Protein AF-A0A7Y2FFI4-F1 (afdb_monomer)

Mean predicted aligned error: 12.79 Å

Structure (mmCIF, N/CA/C/O backbone):
data_AF-A0A7Y2FFI4-F1
#
_entry.id   AF-A0A7Y2FFI4-F1
#
loop_
_atom_site.group_PDB
_atom_site.id
_atom_site.type_symbol
_atom_site.label_atom_id
_atom_site.label_alt_id
_atom_site.label_comp_id
_atom_site.label_asy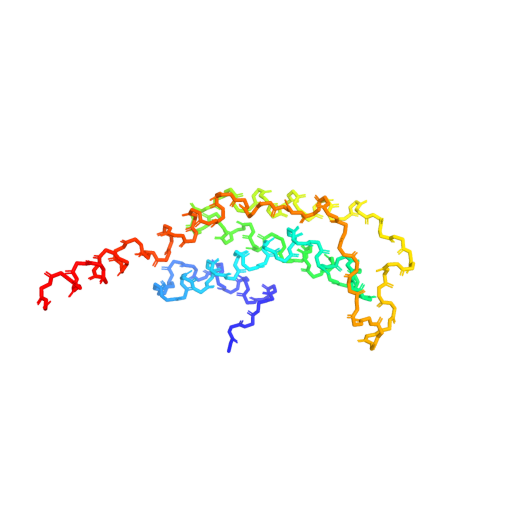m_id
_atom_site.label_entity_id
_atom_site.label_seq_id
_atom_site.pdbx_PDB_ins_code
_atom_site.Cartn_x
_atom_site.Cartn_y
_atom_site.Cartn_z
_atom_site.occupancy
_atom_site.B_iso_or_equiv
_atom_site.auth_seq_id
_atom_site.auth_comp_id
_atom_site.auth_asym_id
_atom_site.auth_atom_id
_atom_site.pdbx_PDB_model_num
ATOM 1 N N . THR A 1 1 ? -17.857 2.751 -4.058 1.00 61.72 1 THR A N 1
ATOM 2 C CA . THR A 1 1 ? -16.523 2.212 -3.710 1.00 61.72 1 THR A CA 1
ATOM 3 C C . THR A 1 1 ? -15.668 3.358 -3.215 1.00 61.72 1 THR A C 1
ATOM 5 O O . THR A 1 1 ? -15.675 4.396 -3.860 1.00 61.72 1 THR A O 1
ATOM 8 N N . LEU A 1 2 ? -14.990 3.216 -2.071 1.00 71.62 2 LEU A N 1
ATOM 9 C CA . LEU A 1 2 ? -14.065 4.240 -1.564 1.00 71.62 2 LEU A CA 1
ATOM 10 C C . LEU A 1 2 ? -12.898 4.388 -2.562 1.00 71.62 2 LEU A C 1
ATOM 12 O O . LEU A 1 2 ? -12.245 3.366 -2.825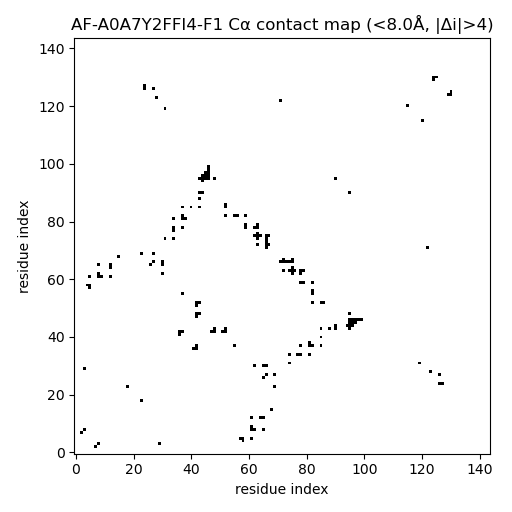 1.00 71.62 2 LEU A O 1
ATOM 16 N N . PRO A 1 3 ? -12.668 5.570 -3.162 1.00 82.62 3 PRO A N 1
ATOM 17 C CA . PRO A 1 3 ? -11.510 5.791 -4.021 1.00 82.62 3 PRO A CA 1
ATOM 18 C C . PRO A 1 3 ? -10.220 5.618 -3.210 1.00 82.62 3 PRO A C 1
ATOM 20 O O . PRO A 1 3 ? -10.160 5.996 -2.047 1.00 82.62 3 PRO A O 1
ATOM 23 N N . TRP A 1 4 ? -9.201 4.993 -3.800 1.00 84.50 4 TRP A N 1
ATOM 24 C CA . TRP A 1 4 ? -7.910 4.777 -3.141 1.00 84.50 4 TRP A CA 1
ATOM 25 C C . TRP A 1 4 ? -6.848 5.618 -3.841 1.00 84.50 4 TRP A C 1
ATOM 27 O O . TRP A 1 4 ? -6.236 5.181 -4.810 1.00 84.50 4 TRP A O 1
ATOM 37 N N . ASN A 1 5 ? -6.730 6.869 -3.403 1.00 88.94 5 ASN A N 1
ATOM 38 C CA . ASN A 1 5 ? -5.789 7.861 -3.913 1.00 88.94 5 ASN A CA 1
ATOM 39 C C . ASN A 1 5 ? -5.223 8.689 -2.750 1.00 88.94 5 ASN A C 1
ATOM 41 O O . ASN A 1 5 ? -5.697 8.568 -1.618 1.00 88.94 5 ASN A O 1
ATOM 45 N N . GLU A 1 6 ? -4.230 9.528 -3.046 1.00 89.56 6 GLU A N 1
ATOM 46 C CA . GLU A 1 6 ? -3.484 10.301 -2.048 1.00 89.56 6 GLU A CA 1
ATOM 47 C C . GLU A 1 6 ? -4.405 11.162 -1.183 1.00 89.56 6 GLU A C 1
ATOM 49 O O . GLU A 1 6 ? -4.346 11.079 0.040 1.00 89.56 6 GLU A O 1
ATOM 54 N N . GLN A 1 7 ? -5.318 11.910 -1.812 1.00 92.38 7 GLN A N 1
ATOM 55 C CA . GLN A 1 7 ? -6.265 12.769 -1.102 1.00 92.38 7 GLN A CA 1
ATOM 56 C C . GLN A 1 7 ? -7.136 11.966 -0.133 1.00 92.38 7 GLN A C 1
ATOM 58 O O . GLN A 1 7 ? -7.269 12.324 1.033 1.00 92.38 7 GLN A O 1
ATOM 63 N N . THR A 1 8 ? -7.694 10.847 -0.598 1.00 92.06 8 THR A N 1
ATOM 64 C CA . THR A 1 8 ? -8.556 10.012 0.245 1.00 92.06 8 THR A CA 1
ATOM 65 C C . THR A 1 8 ? -7.761 9.418 1.402 1.00 92.06 8 THR A C 1
ATOM 67 O O . THR A 1 8 ? -8.250 9.379 2.525 1.00 92.06 8 THR A O 1
ATOM 70 N N . ALA A 1 9 ? -6.524 8.979 1.163 1.00 92.38 9 ALA A N 1
ATOM 71 C CA . ALA A 1 9 ? -5.670 8.464 2.224 1.00 92.38 9 ALA A CA 1
ATOM 72 C C . ALA A 1 9 ? -5.294 9.556 3.238 1.00 92.38 9 ALA A C 1
ATOM 74 O O . ALA A 1 9 ? -5.352 9.298 4.438 1.00 92.38 9 ALA A O 1
ATOM 75 N N . ALA A 1 10 ? -4.992 10.775 2.784 1.00 93.31 10 ALA A N 1
ATOM 76 C CA . ALA A 1 10 ? -4.723 11.918 3.652 1.00 93.31 10 ALA A CA 1
ATOM 77 C C . ALA A 1 10 ? -5.929 12.254 4.545 1.00 93.31 10 ALA A C 1
ATOM 79 O O . ALA A 1 10 ? -5.775 12.391 5.761 1.00 93.31 10 ALA A O 1
ATOM 80 N N . ASP A 1 11 ?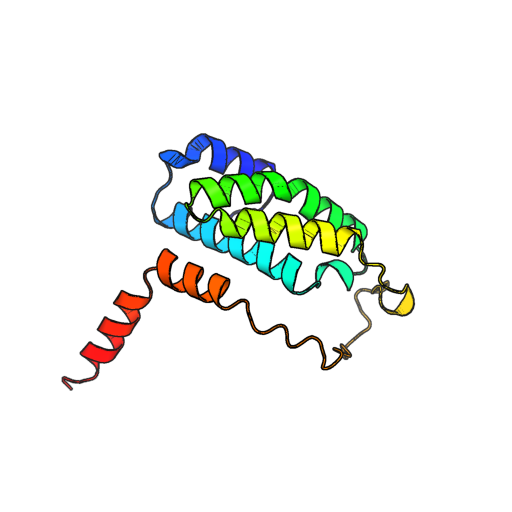 -7.135 12.294 3.972 1.00 93.75 11 ASP A N 1
ATOM 81 C CA . ASP A 1 11 ? -8.373 12.550 4.715 1.00 93.75 11 ASP A CA 1
ATOM 82 C C . ASP A 1 11 ? -8.626 11.468 5.784 1.00 93.75 11 ASP A C 1
ATOM 84 O O . ASP A 1 11 ? -9.010 11.774 6.917 1.00 93.75 11 ASP A O 1
ATOM 88 N N . LEU A 1 12 ? -8.367 10.197 5.451 1.00 93.69 12 LEU A N 1
ATOM 89 C CA . LEU A 1 12 ? -8.508 9.069 6.381 1.00 93.69 12 LEU A CA 1
ATOM 90 C C . LEU A 1 12 ? -7.460 9.100 7.499 1.00 93.69 12 LEU A C 1
ATOM 92 O O . LEU A 1 12 ? -7.775 8.751 8.634 1.00 93.69 12 LEU A O 1
ATOM 96 N N . ILE A 1 13 ? -6.228 9.526 7.204 1.00 95.00 13 ILE A N 1
ATOM 97 C CA . ILE A 1 13 ? -5.167 9.705 8.206 1.00 95.00 13 ILE A CA 1
ATOM 98 C C . ILE A 1 13 ? -5.545 10.817 9.188 1.00 95.00 13 ILE A C 1
ATOM 100 O O . ILE A 1 13 ? -5.392 10.635 10.398 1.00 95.00 13 ILE A O 1
ATOM 104 N N . ALA A 1 14 ? -6.042 11.947 8.676 1.00 96.00 14 ALA A N 1
ATOM 105 C CA . ALA A 1 14 ? -6.394 13.116 9.477 1.00 96.00 14 ALA A CA 1
ATOM 106 C C . ALA A 1 14 ? -7.528 12.829 10.469 1.00 96.00 14 ALA A C 1
ATOM 108 O O . ALA A 1 14 ? -7.530 13.360 11.576 1.00 96.00 14 ALA A O 1
ATOM 109 N N . ARG A 1 15 ? -8.474 11.967 10.085 1.00 94.81 15 ARG A N 1
ATOM 110 C CA . ARG A 1 15 ? -9.669 11.646 10.877 1.00 94.81 15 ARG A CA 1
ATOM 111 C C . ARG A 1 15 ? -9.643 10.243 11.474 1.00 94.81 15 ARG A C 1
ATOM 113 O O . ARG A 1 15 ? -10.689 9.715 11.836 1.00 94.81 15 ARG A O 1
ATOM 120 N N . PHE A 1 16 ? -8.464 9.626 11.559 1.00 93.69 16 PHE A N 1
ATOM 121 C CA . PHE A 1 16 ? -8.326 8.205 11.878 1.00 93.69 16 PHE A CA 1
ATOM 122 C C . PHE A 1 16 ? -8.994 7.801 13.203 1.00 93.69 16 PHE A C 1
ATOM 124 O O . PHE A 1 16 ? -9.634 6.755 13.279 1.00 93.69 16 PHE A O 1
ATOM 131 N N . ASP A 1 17 ? -8.887 8.648 14.226 1.00 92.44 17 ASP A N 1
ATOM 132 C CA . ASP A 1 17 ? -9.422 8.366 15.564 1.00 92.44 17 ASP A CA 1
ATOM 133 C C . ASP A 1 17 ? -10.958 8.514 15.639 1.00 92.44 17 ASP A C 1
ATOM 135 O O . ASP A 1 17 ? -11.579 8.087 16.610 1.00 92.44 17 ASP A O 1
ATOM 139 N N . GLU A 1 18 ? -11.583 9.086 14.604 1.00 94.06 18 GLU A N 1
ATOM 140 C CA . GLU A 1 18 ? -13.039 9.252 14.474 1.00 94.06 18 GLU A CA 1
ATOM 141 C C . GLU A 1 18 ? -13.698 8.129 13.657 1.00 94.06 18 GLU A C 1
ATOM 143 O O . GLU A 1 18 ? -14.915 8.135 13.455 1.00 94.06 18 GLU A O 1
ATOM 148 N N . LEU A 1 19 ? -12.908 7.196 13.118 1.00 91.25 19 LEU A N 1
ATOM 149 C CA . LEU A 1 19 ? -13.404 6.195 12.183 1.00 91.25 19 LEU A CA 1
ATOM 150 C C . LEU A 1 19 ? -14.218 5.112 12.888 1.00 91.25 19 LEU A C 1
ATOM 152 O O . LEU A 1 19 ? -13.842 4.590 13.938 1.00 91.25 19 LEU A O 1
ATOM 156 N N . ASP A 1 20 ? -15.315 4.706 12.252 1.00 92.38 20 ASP A N 1
ATOM 157 C CA . ASP A 1 20 ? -16.060 3.534 12.688 1.00 92.38 20 ASP A CA 1
ATOM 158 C C . ASP A 1 20 ? -15.327 2.223 12.339 1.00 92.38 20 ASP A C 1
ATOM 160 O O . ASP A 1 20 ? -14.401 2.161 11.520 1.00 92.38 20 ASP A O 1
ATOM 164 N N . GLN A 1 21 ? -15.768 1.130 12.964 1.00 89.25 21 GLN A N 1
ATOM 165 C CA . GLN A 1 21 ? -15.154 -0.188 12.793 1.00 89.25 21 GLN A CA 1
ATOM 166 C C . GLN A 1 21 ? -15.192 -0.680 11.334 1.00 89.25 21 GLN A C 1
ATOM 168 O O . GLN A 1 21 ? -14.284 -1.385 10.887 1.00 89.25 21 GLN A O 1
ATOM 173 N N . THR A 1 22 ? -16.236 -0.332 10.580 1.00 90.00 22 THR A N 1
ATOM 174 C CA . THR A 1 22 ? -16.397 -0.740 9.178 1.00 90.00 22 THR A CA 1
ATOM 175 C C . THR A 1 22 ? -15.415 -0.007 8.271 1.00 90.00 22 THR A C 1
ATOM 177 O O . THR A 1 22 ? -14.801 -0.617 7.388 1.00 90.00 22 THR A O 1
ATOM 180 N N . THR A 1 23 ? -15.214 1.285 8.506 1.00 89.75 23 THR A N 1
ATOM 181 C CA . THR A 1 23 ? -14.244 2.103 7.783 1.00 89.75 23 THR A CA 1
ATOM 182 C C . THR A 1 23 ? -12.837 1.638 8.110 1.00 89.75 23 THR A C 1
ATOM 184 O O . THR A 1 23 ? -12.067 1.384 7.189 1.00 89.75 23 THR A O 1
ATOM 187 N N . TYR A 1 24 ? -12.535 1.378 9.384 1.00 91.12 24 TYR A N 1
ATOM 188 C CA . TYR A 1 24 ? -11.267 0.778 9.801 1.00 91.12 24 TYR A CA 1
ATOM 189 C C . TYR A 1 24 ? -10.956 -0.518 9.024 1.00 91.12 24 TYR A C 1
ATOM 191 O O . TYR A 1 24 ? -9.879 -0.666 8.444 1.00 91.12 24 TYR A O 1
ATOM 199 N N . GLN A 1 25 ? -11.917 -1.448 8.937 1.00 90.19 25 GLN A N 1
ATOM 200 C CA . GLN A 1 25 ? -11.748 -2.696 8.177 1.00 90.19 25 GLN A CA 1
ATOM 201 C C . GLN A 1 25 ? -11.572 -2.454 6.676 1.00 90.19 25 GLN A C 1
ATOM 203 O O . GLN A 1 25 ? -10.777 -3.133 6.027 1.00 90.19 25 GLN A O 1
ATOM 208 N N . THR A 1 26 ? -12.291 -1.478 6.124 1.00 90.94 26 THR A N 1
ATOM 209 C CA . THR A 1 26 ? -12.170 -1.096 4.715 1.00 90.94 26 THR A CA 1
ATOM 210 C C . THR A 1 26 ? -10.772 -0.561 4.412 1.00 90.94 26 THR A C 1
ATOM 212 O O . THR A 1 26 ? -10.180 -0.958 3.412 1.00 90.94 26 THR A O 1
ATOM 215 N N . ILE A 1 27 ? -10.209 0.279 5.285 1.00 91.50 27 ILE A N 1
ATOM 216 C CA . ILE A 1 27 ? -8.840 0.791 5.140 1.00 91.50 27 ILE A CA 1
ATOM 217 C C . ILE A 1 27 ? -7.835 -0.353 5.216 1.00 91.50 27 ILE A C 1
ATOM 219 O O . ILE A 1 27 ? -6.960 -0.438 4.361 1.00 91.50 27 ILE A O 1
ATOM 223 N N . LEU A 1 28 ? -7.978 -1.267 6.183 1.00 92.06 28 LEU A N 1
ATOM 224 C CA 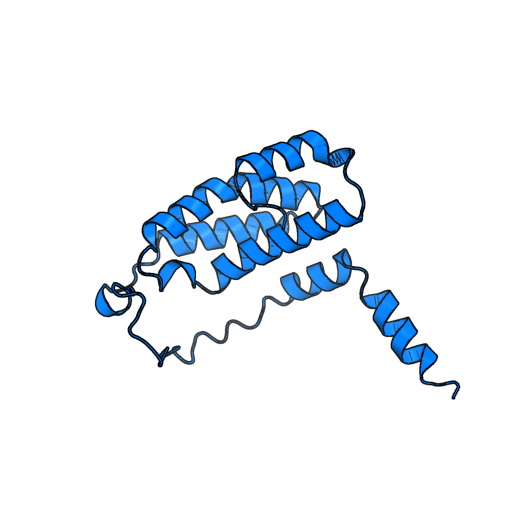. LEU A 1 28 ? -7.094 -2.429 6.286 1.00 92.06 28 LEU A CA 1
ATOM 225 C C . LEU A 1 28 ? -7.109 -3.262 4.997 1.00 92.06 28 LEU A C 1
ATOM 227 O O . LEU A 1 28 ? -6.052 -3.631 4.492 1.00 92.06 28 LEU A O 1
ATOM 231 N N . LEU A 1 29 ? -8.296 -3.523 4.441 1.00 91.38 29 LEU A N 1
ATOM 232 C CA . LEU A 1 29 ? -8.426 -4.226 3.165 1.00 91.38 29 LEU A CA 1
ATOM 233 C C . LEU A 1 29 ? -7.747 -3.465 2.025 1.00 91.38 29 LEU A C 1
ATOM 235 O O . LEU A 1 29 ? -7.095 -4.095 1.204 1.00 91.38 29 LEU A O 1
ATOM 239 N N . ARG A 1 30 ? -7.856 -2.133 1.984 1.00 90.75 30 ARG A N 1
ATOM 240 C CA . ARG A 1 30 ? -7.201 -1.302 0.963 1.00 90.75 30 ARG A CA 1
ATOM 241 C C . ARG A 1 30 ? -5.681 -1.285 1.079 1.00 90.75 30 ARG A C 1
ATOM 243 O O . ARG A 1 30 ? -5.007 -1.389 0.061 1.00 90.75 30 ARG A O 1
ATOM 250 N N . VAL A 1 31 ? -5.149 -1.191 2.295 1.00 91.50 31 VAL A N 1
ATOM 251 C CA . VAL A 1 31 ? -3.704 -1.273 2.555 1.00 91.50 31 VAL A CA 1
ATOM 252 C C . VAL A 1 31 ? -3.170 -2.630 2.104 1.00 91.50 31 VAL A C 1
ATOM 254 O O . VAL A 1 31 ? -2.173 -2.692 1.390 1.00 91.50 31 VAL A O 1
ATOM 257 N N . VAL A 1 32 ? -3.857 -3.716 2.465 1.00 91.31 32 VAL A N 1
ATOM 258 C CA . VAL A 1 32 ? -3.460 -5.068 2.056 1.00 91.31 32 VAL A CA 1
ATOM 259 C C . VAL A 1 32 ? -3.556 -5.248 0.543 1.00 91.31 32 VAL A C 1
ATOM 261 O O . VAL A 1 32 ? -2.605 -5.734 -0.053 1.00 91.31 32 VAL A O 1
ATOM 264 N N . ASP A 1 33 ? -4.654 -4.818 -0.077 1.00 87.50 33 ASP A N 1
ATOM 265 C CA . ASP A 1 33 ? -4.852 -4.864 -1.530 1.00 87.50 33 ASP A CA 1
ATOM 266 C C . ASP A 1 33 ? -3.738 -4.108 -2.268 1.00 87.50 33 ASP A C 1
ATOM 268 O O . ASP A 1 33 ? -3.175 -4.616 -3.233 1.00 87.50 33 ASP A O 1
ATOM 272 N N . HIS A 1 34 ? -3.347 -2.925 -1.787 1.00 86.94 34 HIS A N 1
ATOM 273 C CA . HIS A 1 34 ? -2.251 -2.161 -2.381 1.00 86.94 34 HIS A CA 1
ATOM 274 C C . HIS A 1 34 ? -0.904 -2.898 -2.300 1.00 86.94 34 HIS A C 1
ATOM 276 O O . HIS A 1 34 ? -0.164 -2.943 -3.282 1.00 86.94 34 HIS A O 1
ATOM 282 N N . ILE A 1 35 ? -0.601 -3.513 -1.154 1.00 88.25 35 ILE A N 1
ATOM 283 C CA . ILE A 1 35 ? 0.628 -4.295 -0.955 1.00 88.25 35 ILE A CA 1
ATOM 284 C C . ILE A 1 35 ? 0.627 -5.560 -1.818 1.00 88.25 35 ILE A C 1
ATOM 286 O O . ILE A 1 35 ? 1.654 -5.899 -2.398 1.00 88.25 35 ILE A O 1
ATOM 290 N N . ASP A 1 36 ? -0.514 -6.235 -1.946 1.00 85.12 36 ASP A N 1
ATOM 291 C CA . ASP A 1 36 ? -0.666 -7.429 -2.785 1.00 85.12 36 ASP A CA 1
ATOM 292 C C . ASP A 1 36 ? -0.395 -7.102 -4.264 1.00 85.12 36 ASP A C 1
ATOM 294 O O . ASP A 1 36 ? 0.371 -7.793 -4.935 1.00 85.12 36 ASP A O 1
ATOM 298 N N . HIS A 1 37 ? -0.899 -5.960 -4.748 1.00 80.44 37 HIS A N 1
ATOM 299 C CA . HIS A 1 37 ? -0.597 -5.467 -6.097 1.00 80.44 37 HIS A CA 1
ATOM 300 C C . HIS A 1 37 ? 0.899 -5.188 -6.325 1.00 80.44 37 HIS A C 1
ATOM 302 O O . HIS A 1 37 ? 1.392 -5.381 -7.442 1.00 80.44 37 HIS A O 1
ATOM 308 N N . LEU A 1 38 ? 1.619 -4.722 -5.298 1.00 82.25 38 LEU A N 1
ATOM 309 C CA . LEU A 1 38 ? 3.072 -4.537 -5.353 1.00 82.25 38 LEU A CA 1
ATOM 310 C C . LEU A 1 38 ? 3.806 -5.886 -5.359 1.00 82.25 38 LEU A C 1
ATOM 312 O O . LEU A 1 38 ? 4.761 -6.061 -6.116 1.00 82.25 38 LEU A O 1
ATOM 316 N N . LEU A 1 39 ? 3.343 -6.841 -4.550 1.00 81.00 39 LEU A N 1
ATOM 317 C CA . LEU A 1 39 ? 3.940 -8.168 -4.397 1.00 81.00 39 LEU A CA 1
ATOM 318 C C . LEU A 1 39 ? 3.859 -8.997 -5.681 1.00 81.00 39 LEU A C 1
ATOM 320 O O . LEU A 1 39 ? 4.846 -9.613 -6.083 1.00 81.00 39 LEU A O 1
ATOM 324 N N . ASP A 1 40 ? 2.706 -8.980 -6.347 1.00 73.38 40 ASP A N 1
ATOM 325 C CA . ASP A 1 40 ? 2.477 -9.742 -7.577 1.00 73.38 40 ASP A CA 1
ATOM 326 C C . ASP A 1 40 ? 3.315 -9.236 -8.763 1.00 73.38 40 ASP A C 1
ATOM 328 O O . ASP A 1 40 ? 3.353 -9.861 -9.827 1.00 73.38 40 ASP A O 1
ATOM 332 N N . GLY A 1 41 ? 3.969 -8.074 -8.628 1.00 65.81 41 GLY A N 1
ATOM 333 C CA . GLY A 1 41 ? 4.713 -7.440 -9.714 1.00 65.81 41 GLY A CA 1
ATOM 334 C C . GLY A 1 41 ? 3.824 -7.085 -10.911 1.00 65.81 41 GLY A C 1
ATOM 335 O O . GLY A 1 41 ? 4.333 -6.748 -11.981 1.00 65.81 41 GLY A O 1
ATOM 336 N N . GLY A 1 42 ? 2.494 -7.137 -10.752 1.00 64.19 42 GLY A N 1
ATOM 337 C CA . GLY A 1 42 ? 1.516 -6.891 -11.812 1.00 64.19 42 GLY A CA 1
ATOM 338 C C . GLY A 1 42 ? 1.653 -5.496 -12.425 1.00 64.19 42 GLY A C 1
ATOM 339 O O . GLY A 1 42 ? 1.414 -5.314 -13.621 1.00 64.19 42 GLY A O 1
ATOM 340 N N . LEU A 1 43 ? 2.140 -4.531 -11.637 1.00 66.38 43 LEU A N 1
ATOM 341 C CA . LEU A 1 43 ? 2.479 -3.177 -12.085 1.00 66.38 43 LEU A CA 1
ATOM 342 C C . LEU A 1 43 ? 3.497 -3.200 -13.242 1.00 66.38 43 LEU A C 1
ATOM 344 O O . LEU A 1 43 ? 3.361 -2.443 -14.207 1.00 66.38 43 LEU A O 1
ATOM 348 N N . MET A 1 44 ? 4.461 -4.122 -13.189 1.00 65.25 44 MET A N 1
ATOM 349 C CA . MET A 1 44 ? 5.608 -4.190 -14.097 1.00 65.25 44 MET A CA 1
ATOM 350 C C . MET A 1 44 ? 5.291 -4.863 -15.441 1.00 65.25 44 MET A C 1
ATOM 352 O O . MET A 1 44 ? 5.965 -4.596 -16.434 1.00 65.25 44 MET A O 1
ATOM 356 N N . TYR A 1 45 ? 4.232 -5.675 -15.509 1.00 63.09 45 TYR A N 1
ATOM 357 C CA . TYR A 1 45 ? 3.785 -6.351 -16.739 1.00 63.09 45 TYR A CA 1
ATOM 358 C C . TYR A 1 45 ? 2.738 -5.548 -17.535 1.00 63.09 45 TYR A C 1
ATOM 360 O O . TYR A 1 45 ? 2.131 -6.057 -18.481 1.00 63.09 45 TYR A O 1
ATOM 368 N N . SER A 1 46 ? 2.507 -4.284 -17.171 1.00 65.69 46 SER A N 1
ATOM 369 C CA . SER A 1 46 ? 1.535 -3.404 -17.829 1.00 65.69 46 SER A CA 1
ATOM 370 C C . SER A 1 46 ? 2.195 -2.436 -18.824 1.00 65.69 46 SER A C 1
ATOM 372 O O . SER A 1 46 ? 3.347 -2.049 -18.653 1.00 65.69 46 SER A O 1
ATOM 374 N N . ALA A 1 47 ? 1.449 -1.985 -19.847 1.00 60.81 47 ALA A N 1
ATOM 375 C CA . ALA A 1 47 ? 1.906 -0.952 -20.800 1.00 60.81 47 ALA A CA 1
ATOM 376 C C . ALA A 1 47 ? 2.319 0.364 -20.128 1.00 60.81 47 ALA A C 1
ATOM 378 O O . ALA A 1 47 ? 3.049 1.160 -20.704 1.00 60.81 47 ALA A O 1
ATOM 379 N N . HIS A 1 48 ? 1.765 0.610 -18.939 1.00 68.38 48 HIS A N 1
ATOM 380 C CA . HIS A 1 48 ? 1.868 1.862 -18.200 1.00 68.38 48 HIS A CA 1
ATOM 381 C C . HIS A 1 48 ? 2.647 1.630 -16.901 1.00 68.38 48 HIS A C 1
ATOM 383 O O . HIS A 1 48 ? 2.334 2.249 -15.888 1.00 68.38 48 HIS A O 1
ATOM 389 N N . SER A 1 49 ? 3.618 0.710 -16.906 1.00 72.62 49 SER A N 1
ATOM 390 C CA . SER A 1 49 ? 4.376 0.342 -15.706 1.00 72.62 49 SER A CA 1
ATOM 391 C C . SER A 1 49 ? 5.022 1.550 -15.026 1.00 72.62 49 SER A C 1
ATOM 393 O O . SER A 1 49 ? 5.023 1.610 -13.803 1.00 72.62 49 SER A O 1
ATOM 395 N N . GLY A 1 50 ? 5.476 2.545 -15.800 1.00 74.31 50 GLY A N 1
ATOM 396 C CA . GLY A 1 50 ? 5.972 3.824 -15.281 1.00 74.31 50 GLY A CA 1
ATOM 397 C C . GLY A 1 50 ? 4.919 4.585 -14.471 1.00 74.31 50 GLY A C 1
ATOM 398 O O . GLY A 1 50 ? 5.113 4.800 -13.282 1.00 74.31 50 GLY A O 1
ATOM 399 N N . ALA A 1 51 ? 3.763 4.893 -15.069 1.00 76.94 51 ALA A N 1
ATOM 400 C CA . ALA A 1 51 ? 2.673 5.596 -14.380 1.00 76.94 51 ALA A CA 1
ATOM 401 C C . ALA A 1 51 ? 2.142 4.815 -13.163 1.00 76.94 51 ALA A C 1
ATOM 403 O O . ALA A 1 51 ? 1.803 5.390 -12.137 1.00 76.94 51 ALA A O 1
ATOM 404 N N . ARG A 1 52 ? 2.108 3.481 -13.247 1.00 78.81 52 ARG A N 1
ATOM 405 C CA . ARG A 1 52 ? 1.701 2.610 -12.135 1.00 78.81 52 ARG A CA 1
ATOM 406 C C . ARG A 1 52 ? 2.712 2.593 -10.991 1.00 78.81 52 ARG A C 1
ATOM 408 O O . ARG A 1 52 ? 2.313 2.519 -9.832 1.00 78.81 52 ARG A O 1
ATOM 415 N N . LEU A 1 53 ? 4.003 2.657 -11.308 1.00 83.25 53 LEU A N 1
ATOM 416 C CA . LEU A 1 53 ? 5.060 2.802 -10.314 1.00 83.25 53 LEU A CA 1
ATOM 417 C C . LEU A 1 53 ? 5.018 4.193 -9.668 1.00 83.25 53 LEU A C 1
ATOM 419 O O . LEU A 1 53 ? 5.178 4.288 -8.458 1.00 83.25 53 LEU A O 1
ATOM 423 N N . GLU A 1 54 ? 4.754 5.248 -10.441 1.00 86.06 54 GLU A N 1
ATOM 424 C CA . GLU A 1 54 ? 4.552 6.607 -9.918 1.00 86.06 54 GLU A CA 1
ATOM 425 C C . GLU A 1 54 ? 3.355 6.660 -8.959 1.00 86.06 54 GLU A C 1
ATOM 427 O O . GLU A 1 54 ? 3.490 7.143 -7.838 1.00 86.06 54 GLU A O 1
ATOM 432 N N . GLU A 1 55 ? 2.210 6.081 -9.337 1.00 85.31 55 GLU A N 1
ATOM 433 C CA . GLU A 1 55 ? 1.040 5.948 -8.455 1.00 85.31 55 GLU A CA 1
ATOM 434 C C . GLU A 1 55 ? 1.386 5.204 -7.153 1.00 85.31 55 GLU A C 1
ATOM 436 O O . GLU A 1 55 ? 0.992 5.632 -6.067 1.00 85.31 55 GLU A O 1
ATOM 441 N N . ALA A 1 56 ? 2.146 4.107 -7.239 1.00 87.00 56 ALA A N 1
ATOM 442 C CA . ALA A 1 56 ? 2.596 3.360 -6.066 1.00 87.00 56 ALA A CA 1
ATOM 443 C C . ALA A 1 56 ? 3.550 4.167 -5.172 1.00 87.00 56 ALA A C 1
ATOM 445 O O . ALA A 1 56 ? 3.465 4.083 -3.949 1.00 87.00 56 ALA A O 1
ATOM 446 N N . GLN A 1 57 ? 4.441 4.965 -5.763 1.00 90.12 57 GLN A N 1
ATOM 447 C CA . GLN A 1 57 ? 5.349 5.840 -5.021 1.00 90.12 57 GLN A CA 1
ATOM 448 C C . GLN A 1 57 ? 4.594 6.958 -4.299 1.00 90.12 57 GLN A C 1
ATOM 450 O O . GLN A 1 57 ? 4.864 7.204 -3.126 1.00 90.12 57 GLN A O 1
ATOM 455 N N . VAL A 1 58 ? 3.613 7.58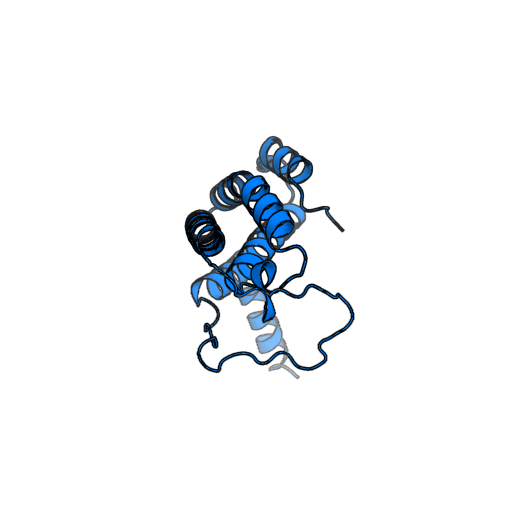1 -4.957 1.00 92.06 58 VAL A N 1
ATOM 456 C CA . VAL A 1 58 ? 2.743 8.600 -4.344 1.00 92.06 58 VAL A CA 1
ATOM 457 C C . VAL A 1 58 ? 1.954 8.012 -3.170 1.00 92.06 58 VAL A C 1
ATOM 459 O O . VAL A 1 58 ? 1.843 8.626 -2.112 1.00 92.06 58 VAL A O 1
ATOM 462 N N . MET A 1 59 ? 1.445 6.787 -3.319 1.00 92.06 59 MET A N 1
ATOM 463 C CA . MET A 1 59 ? 0.660 6.119 -2.277 1.00 92.06 59 MET A CA 1
ATOM 464 C C . MET A 1 59 ? 1.490 5.485 -1.155 1.00 92.06 59 MET A C 1
ATOM 466 O O . MET A 1 59 ? 0.903 5.038 -0.163 1.00 92.06 59 MET A O 1
ATOM 470 N N . LEU A 1 60 ? 2.822 5.448 -1.265 1.00 93.12 60 LEU A N 1
ATOM 471 C CA . LEU A 1 60 ? 3.679 4.730 -0.322 1.00 93.12 60 LEU A CA 1
ATOM 472 C C . LEU A 1 60 ? 3.575 5.286 1.102 1.00 93.12 60 LEU A C 1
ATOM 474 O O . LEU A 1 60 ? 3.219 4.549 2.019 1.00 93.12 60 LEU A O 1
ATOM 478 N N . GLU A 1 61 ? 3.855 6.575 1.301 1.00 95.25 61 GLU A N 1
ATOM 479 C CA . GLU A 1 61 ? 3.846 7.185 2.640 1.00 95.25 61 GLU A CA 1
ATOM 480 C C . GLU A 1 61 ? 2.456 7.175 3.299 1.00 95.25 61 GLU A C 1
ATOM 482 O O . GLU A 1 61 ? 2.362 6.813 4.479 1.00 95.25 61 G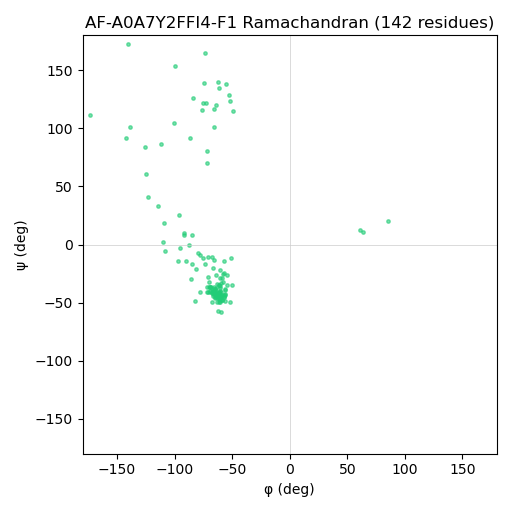LU A O 1
ATOM 487 N N . PRO A 1 62 ? 1.353 7.460 2.576 1.00 94.81 62 PRO A N 1
ATOM 488 C CA . PRO A 1 62 ? 0.018 7.270 3.130 1.00 94.81 62 PRO A CA 1
ATOM 489 C C . PRO A 1 62 ? -0.264 5.817 3.534 1.00 94.81 62 PRO A C 1
ATOM 491 O O . PRO A 1 62 ? -0.830 5.574 4.600 1.00 94.81 62 PRO A O 1
ATOM 494 N N . THR A 1 63 ? 0.166 4.840 2.727 1.00 93.94 63 THR A N 1
ATOM 495 C CA . THR A 1 63 ? -0.010 3.411 3.035 1.00 93.94 63 THR A CA 1
ATOM 496 C C . THR A 1 63 ? 0.767 3.009 4.287 1.00 93.94 63 THR A C 1
ATOM 498 O O . THR A 1 63 ? 0.215 2.327 5.150 1.00 93.94 63 THR A O 1
ATOM 501 N N . VAL A 1 64 ? 2.019 3.458 4.419 1.00 95.44 64 VAL A N 1
ATOM 502 C CA . VAL A 1 64 ? 2.854 3.214 5.606 1.00 95.44 64 VAL A CA 1
ATOM 503 C C . VAL A 1 64 ? 2.207 3.822 6.849 1.00 95.44 64 VAL A C 1
ATOM 505 O O . VAL A 1 64 ? 2.010 3.126 7.843 1.00 95.44 64 VAL A O 1
ATOM 508 N N . THR A 1 65 ? 1.798 5.088 6.769 1.00 96.44 65 THR A N 1
ATOM 509 C CA . THR A 1 65 ? 1.169 5.804 7.887 1.00 96.44 65 THR A CA 1
ATOM 510 C C . THR A 1 65 ? -0.122 5.120 8.343 1.00 96.44 65 THR A C 1
ATOM 512 O O . THR A 1 65 ? -0.359 4.943 9.540 1.00 96.44 65 THR A O 1
ATOM 515 N N . LEU A 1 66 ? -0.969 4.701 7.398 1.00 95.12 66 LEU A N 1
ATOM 516 C CA . LEU A 1 66 ? -2.201 3.978 7.710 1.00 95.12 66 LEU A CA 1
ATOM 517 C C . LEU A 1 66 ? -1.908 2.595 8.296 1.00 95.12 66 LEU A C 1
ATOM 519 O O . LEU A 1 66 ? -2.565 2.207 9.255 1.00 95.12 66 LEU A O 1
ATOM 523 N N . ALA A 1 67 ? -0.914 1.867 7.785 1.00 94.81 67 ALA A N 1
ATOM 524 C CA . ALA A 1 67 ? -0.500 0.583 8.346 1.00 94.81 67 ALA A CA 1
ATOM 525 C C . ALA A 1 67 ? -0.054 0.707 9.814 1.00 94.81 67 ALA A C 1
ATOM 527 O O . ALA A 1 67 ? -0.471 -0.094 10.653 1.00 94.81 67 ALA A O 1
ATOM 528 N N . GLU A 1 68 ? 0.731 1.734 10.143 1.00 95.50 68 GLU A N 1
ATOM 529 C CA . GLU A 1 68 ? 1.150 2.030 11.517 1.00 95.50 68 GLU A CA 1
ATOM 530 C C . GLU A 1 68 ? -0.040 2.373 12.417 1.00 95.50 68 GLU A C 1
ATOM 532 O O . GLU A 1 68 ? -0.201 1.766 13.477 1.00 95.50 68 GLU A O 1
ATOM 537 N N . LYS A 1 69 ? -0.920 3.283 11.976 1.00 95.00 69 LYS A N 1
ATOM 538 C CA . LYS A 1 69 ? -2.134 3.665 12.716 1.00 95.00 69 LYS A CA 1
ATOM 539 C C . LYS A 1 69 ? -3.097 2.492 12.927 1.00 95.00 69 LYS A C 1
ATOM 541 O O . LYS A 1 69 ? -3.716 2.382 13.981 1.00 95.00 69 LYS A O 1
ATOM 546 N N . LEU A 1 70 ? -3.191 1.578 11.961 1.00 93.88 70 LEU A N 1
ATOM 547 C CA . LEU A 1 70 ? -3.958 0.335 12.083 1.00 93.88 70 LEU A CA 1
ATOM 548 C C . LEU A 1 70 ? -3.299 -0.677 13.044 1.00 93.88 70 LEU A C 1
ATOM 550 O O . LEU A 1 70 ? -3.942 -1.662 13.399 1.00 93.88 70 LEU A O 1
ATOM 554 N N . GLY A 1 71 ? -2.057 -0.462 13.484 1.00 93.94 71 GLY A N 1
ATOM 555 C CA . GLY A 1 71 ? -1.332 -1.369 14.377 1.00 93.94 71 GLY A CA 1
ATOM 556 C C . GLY A 1 71 ? -0.600 -2.511 13.666 1.00 93.94 71 GLY A C 1
ATOM 557 O O . GLY A 1 71 ? -0.282 -3.513 14.306 1.00 93.94 71 GLY A O 1
ATOM 558 N N . TYR A 1 72 ? -0.325 -2.367 12.366 1.00 94.19 72 TYR A N 1
ATOM 559 C CA . TYR A 1 72 ? 0.399 -3.339 11.536 1.00 94.19 72 TYR A CA 1
ATOM 560 C C . TYR A 1 72 ? 1.621 -2.696 10.846 1.00 94.19 72 TYR A C 1
ATOM 562 O O . TYR A 1 72 ? 1.686 -2.671 9.613 1.00 94.19 72 TYR A O 1
ATOM 570 N N . PRO A 1 73 ? 2.605 -2.160 11.594 1.00 94.12 73 PRO A N 1
ATOM 571 C CA . PRO A 1 73 ? 3.773 -1.479 11.020 1.00 94.12 73 PRO A CA 1
ATOM 572 C C . PRO A 1 73 ? 4.588 -2.364 10.061 1.00 94.12 73 PRO A C 1
ATOM 574 O O .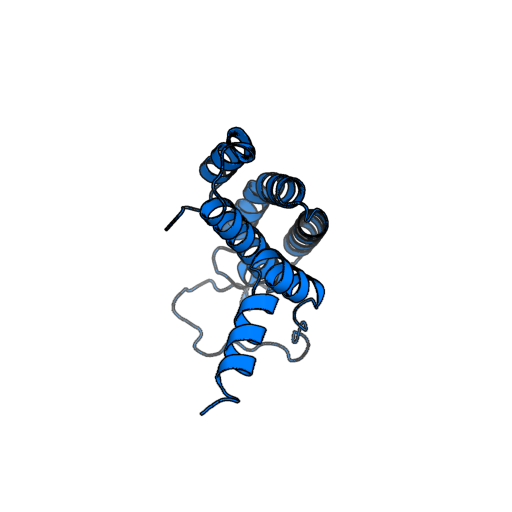 PRO A 1 73 ? 5.230 -1.865 9.139 1.00 94.12 73 PRO A O 1
ATOM 577 N N . GLU A 1 74 ? 4.531 -3.689 10.216 1.00 89.94 74 GLU A N 1
ATOM 578 C CA . GLU A 1 74 ? 5.172 -4.638 9.307 1.00 89.94 74 GLU A CA 1
ATOM 579 C C . GLU A 1 74 ? 4.662 -4.536 7.863 1.00 89.94 74 GLU A C 1
ATOM 581 O O . GLU A 1 74 ? 5.425 -4.800 6.937 1.00 89.94 74 GLU A O 1
ATOM 586 N N . LEU A 1 75 ? 3.406 -4.120 7.661 1.00 90.88 75 LEU A N 1
ATOM 587 C CA . LEU A 1 75 ? 2.854 -3.882 6.328 1.00 90.88 75 LEU A CA 1
ATOM 588 C C . LEU A 1 75 ? 3.501 -2.657 5.674 1.00 90.88 75 LEU A C 1
ATOM 590 O O . LEU A 1 75 ? 3.769 -2.676 4.477 1.00 90.88 75 LEU A O 1
ATOM 594 N N . GLY A 1 76 ? 3.808 -1.619 6.457 1.00 91.94 76 GLY A N 1
ATOM 595 C CA . GLY A 1 76 ? 4.531 -0.446 5.969 1.00 91.94 76 GLY A CA 1
ATOM 596 C C . GLY A 1 76 ? 5.965 -0.781 5.548 1.00 91.94 76 GLY A C 1
ATOM 597 O O . GLY A 1 76 ? 6.422 -0.340 4.494 1.00 91.94 76 GLY A O 1
ATOM 598 N N . VAL A 1 77 ? 6.659 -1.617 6.327 1.00 91.88 77 VAL A N 1
ATOM 599 C CA . VAL A 1 77 ? 8.006 -2.107 5.975 1.00 91.88 77 VAL A CA 1
ATOM 600 C C . VAL A 1 77 ? 7.979 -2.899 4.667 1.00 91.88 77 VAL A C 1
ATOM 602 O O . VAL A 1 77 ? 8.801 -2.650 3.785 1.00 91.88 77 VAL A O 1
ATOM 605 N N . GLU A 1 78 ? 7.019 -3.815 4.520 1.00 90.62 78 GLU A N 1
ATOM 606 C CA . GLU A 1 78 ? 6.860 -4.616 3.302 1.00 90.62 78 GLU A CA 1
ATOM 607 C C . GLU A 1 78 ? 6.552 -3.728 2.087 1.00 90.62 78 GLU A C 1
ATOM 609 O O . GLU A 1 78 ? 7.182 -3.872 1.041 1.00 90.62 78 GLU A O 1
ATOM 614 N N . ALA A 1 79 ? 5.648 -2.751 2.237 1.00 90.94 79 ALA A N 1
ATOM 615 C CA . ALA A 1 79 ? 5.310 -1.804 1.176 1.00 90.94 79 ALA A CA 1
ATOM 616 C C . ALA A 1 79 ? 6.546 -1.038 0.676 1.00 90.94 79 ALA A C 1
ATOM 618 O O . ALA A 1 79 ? 6.766 -0.950 -0.532 1.00 90.94 79 ALA A O 1
ATOM 619 N N . ARG A 1 80 ? 7.395 -0.535 1.588 1.00 92.94 80 ARG A N 1
ATOM 620 C CA . ARG A 1 80 ? 8.651 0.144 1.219 1.00 92.94 80 ARG A CA 1
ATOM 621 C C . ARG A 1 80 ? 9.580 -0.788 0.444 1.00 92.94 80 ARG A C 1
ATOM 623 O O . ARG A 1 80 ? 10.041 -0.425 -0.638 1.00 92.94 80 ARG A O 1
ATOM 630 N N . ALA A 1 81 ? 9.807 -1.996 0.958 1.00 89.75 81 ALA A N 1
ATOM 631 C CA . ALA A 1 81 ? 10.691 -2.971 0.326 1.00 89.75 81 ALA A CA 1
ATOM 632 C C . ALA A 1 81 ? 10.219 -3.355 -1.089 1.00 89.75 81 ALA A C 1
ATOM 634 O O . ALA A 1 81 ? 11.024 -3.416 -2.023 1.00 89.75 81 ALA A O 1
ATOM 635 N N . LEU A 1 82 ? 8.914 -3.573 -1.270 1.00 87.75 82 LEU A N 1
ATOM 636 C CA . LEU A 1 82 ? 8.333 -3.934 -2.562 1.00 87.75 82 LEU A CA 1
ATOM 637 C C . LEU A 1 82 ? 8.374 -2.777 -3.564 1.00 87.75 82 LEU A C 1
ATOM 639 O O . LEU A 1 82 ? 8.709 -3.000 -4.731 1.00 87.75 82 LEU A O 1
ATOM 643 N N . THR A 1 83 ? 8.099 -1.545 -3.131 1.00 88.19 83 THR A N 1
ATOM 644 C CA . THR A 1 83 ? 8.202 -0.359 -3.995 1.00 88.19 83 THR A CA 1
ATOM 645 C C . THR A 1 83 ? 9.646 -0.111 -4.432 1.00 88.19 83 THR A C 1
ATOM 647 O O . THR A 1 83 ? 9.897 0.125 -5.615 1.00 88.19 83 THR A O 1
ATOM 650 N N . GLU A 1 84 ? 10.621 -0.241 -3.526 1.00 88.50 84 GLU A N 1
ATOM 651 C CA . GLU A 1 84 ? 12.047 -0.137 -3.867 1.00 88.50 84 GLU A CA 1
ATOM 652 C C . GLU A 1 84 ? 12.499 -1.235 -4.839 1.00 88.50 84 GLU A C 1
ATOM 654 O O . GLU A 1 84 ? 13.228 -0.959 -5.796 1.00 88.50 84 GLU A O 1
ATOM 659 N N . SER A 1 85 ? 12.061 -2.477 -4.616 1.00 84.31 85 SER A N 1
ATOM 660 C CA . SER A 1 85 ? 12.338 -3.609 -5.507 1.00 84.31 85 SER A CA 1
ATOM 661 C C . SER A 1 85 ? 11.757 -3.369 -6.904 1.00 84.31 85 SER A C 1
ATOM 663 O O . SER A 1 85 ? 12.457 -3.510 -7.911 1.00 84.31 85 SER A O 1
ATOM 665 N N . SER A 1 86 ? 10.506 -2.906 -6.966 1.00 82.88 86 SER A N 1
ATOM 666 C CA . SER A 1 86 ? 9.803 -2.590 -8.213 1.00 82.88 86 SER A CA 1
ATOM 667 C C . SER A 1 86 ? 10.488 -1.462 -8.984 1.00 82.88 86 SER A C 1
ATOM 669 O O . SER A 1 86 ? 10.668 -1.571 -10.194 1.00 82.88 86 SER A O 1
ATOM 671 N N . ALA A 1 87 ? 10.970 -0.422 -8.294 1.00 82.44 87 ALA A N 1
ATOM 672 C CA . ALA A 1 87 ? 11.697 0.685 -8.919 1.00 82.44 87 ALA A CA 1
ATOM 673 C C . ALA A 1 87 ? 13.034 0.265 -9.554 1.00 82.44 87 ALA A C 1
ATOM 675 O O . ALA A 1 87 ? 13.507 0.897 -10.499 1.00 82.44 87 ALA A O 1
ATOM 676 N N . ARG A 1 88 ? 13.656 -0.810 -9.055 1.00 81.81 88 ARG A N 1
ATOM 677 C CA . ARG A 1 88 ? 14.911 -1.360 -9.599 1.00 81.81 88 ARG A CA 1
ATOM 678 C C . ARG A 1 88 ? 14.678 -2.414 -10.679 1.00 81.81 88 ARG A C 1
ATOM 680 O O . ARG A 1 88 ? 15.619 -2.776 -11.392 1.00 81.81 88 ARG A O 1
ATOM 687 N N . MET A 1 89 ? 13.456 -2.925 -10.799 1.00 76.44 89 MET A N 1
ATOM 688 C CA . MET A 1 89 ? 13.130 -3.989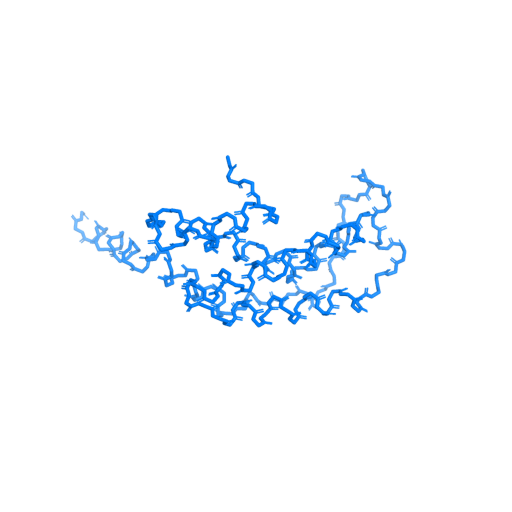 -11.733 1.00 76.44 89 MET A CA 1
ATOM 689 C C . MET A 1 89 ? 13.129 -3.455 -13.171 1.00 76.44 89 MET A C 1
ATOM 691 O O . MET A 1 89 ? 12.390 -2.545 -13.535 1.00 76.44 89 MET A O 1
ATOM 695 N N . LYS A 1 90 ? 13.961 -4.057 -14.024 1.00 71.56 90 LYS A N 1
ATOM 696 C CA . LYS A 1 90 ? 13.996 -3.771 -15.462 1.00 71.56 90 LYS A CA 1
ATOM 697 C C . LYS A 1 90 ? 13.243 -4.866 -16.202 1.00 71.56 90 LYS A C 1
ATOM 699 O O . LYS A 1 90 ? 13.763 -5.966 -16.365 1.00 71.56 90 LYS A O 1
ATOM 704 N N . VAL A 1 91 ? 12.032 -4.566 -16.666 1.00 67.50 91 VAL A N 1
ATOM 705 C CA . VAL A 1 91 ? 11.283 -5.488 -17.531 1.00 67.50 91 VAL A CA 1
ATOM 706 C C . VAL A 1 91 ? 11.743 -5.296 -18.976 1.00 67.50 91 VAL A C 1
ATOM 708 O O . VAL A 1 91 ? 11.711 -4.166 -19.460 1.00 67.50 91 VAL A O 1
ATOM 711 N N . PRO A 1 92 ? 12.172 -6.351 -19.687 1.00 66.88 92 PRO A N 1
ATOM 712 C CA . PRO A 1 92 ? 12.509 -6.259 -21.103 1.00 66.88 92 PRO A CA 1
ATOM 713 C C . PRO A 1 92 ? 11.343 -5.692 -21.934 1.00 66.88 92 PRO A C 1
ATOM 715 O O . PRO A 1 92 ? 10.211 -6.133 -21.734 1.00 66.88 92 PRO A O 1
ATOM 718 N N . PRO A 1 93 ? 11.587 -4.795 -22.911 1.00 67.50 93 PRO A N 1
ATOM 719 C CA . PRO A 1 93 ? 10.528 -4.202 -23.735 1.00 67.50 93 PRO A CA 1
ATOM 720 C C . PRO A 1 93 ? 9.538 -5.196 -24.377 1.00 67.50 93 PRO A C 1
ATOM 722 O O . PRO A 1 93 ? 8.357 -4.874 -24.421 1.00 67.50 93 PRO A O 1
ATOM 725 N N . PRO A 1 94 ? 9.936 -6.415 -24.809 1.00 68.00 94 PRO A N 1
ATOM 726 C CA . PRO A 1 94 ? 8.990 -7.406 -25.342 1.00 68.00 94 PRO A CA 1
ATOM 727 C C . PRO A 1 94 ? 7.987 -7.963 -24.318 1.00 68.00 94 PRO A C 1
ATOM 729 O O . PRO A 1 94 ? 6.967 -8.524 -24.709 1.00 68.00 94 PRO A O 1
ATOM 732 N N . LEU A 1 95 ? 8.294 -7.854 -23.021 1.00 64.44 95 LEU A N 1
ATOM 733 C CA . LEU A 1 95 ? 7.424 -8.269 -21.915 1.00 64.44 95 LEU A CA 1
ATOM 734 C C . LEU A 1 95 ? 6.621 -7.093 -21.340 1.00 64.44 95 LEU A C 1
ATOM 736 O O . LEU A 1 95 ? 5.654 -7.310 -20.611 1.00 64.44 95 LEU A O 1
ATOM 740 N N . GLN A 1 96 ? 7.001 -5.856 -21.674 1.00 63.09 96 GLN A N 1
ATOM 741 C CA . GLN A 1 96 ? 6.218 -4.665 -21.373 1.00 63.09 96 GLN A CA 1
ATOM 742 C C . GLN A 1 96 ? 5.052 -4.612 -22.359 1.00 63.09 96 GLN A C 1
ATOM 744 O O . GLN A 1 96 ? 5.234 -4.538 -23.572 1.00 63.09 96 GLN A O 1
ATOM 749 N N . ASN A 1 97 ? 3.835 -4.717 -21.842 1.00 60.25 97 ASN A N 1
ATOM 750 C CA . ASN A 1 97 ? 2.642 -4.915 -22.650 1.00 60.25 97 ASN A CA 1
ATOM 751 C C . ASN A 1 97 ? 2.265 -3.651 -23.438 1.00 60.25 97 ASN A C 1
ATOM 753 O O . ASN A 1 97 ? 1.384 -2.935 -23.005 1.00 60.25 97 ASN A O 1
ATOM 757 N N . GLN A 1 98 ? 2.891 -3.350 -24.577 1.00 55.78 98 GLN A N 1
ATOM 758 C CA . GLN A 1 98 ? 2.638 -2.106 -25.329 1.00 55.78 98 GLN A CA 1
ATOM 759 C C . GLN A 1 98 ? 1.213 -1.996 -25.913 1.00 55.78 98 GLN A C 1
ATOM 761 O O . GLN A 1 98 ? 0.804 -0.915 -26.332 1.00 55.78 98 GLN A O 1
ATOM 766 N N . ASP A 1 99 ? 0.440 -3.087 -25.932 1.00 54.66 99 ASP A N 1
ATOM 767 C CA . ASP A 1 99 ? -0.808 -3.186 -26.685 1.00 54.66 99 ASP A CA 1
ATOM 768 C C . ASP A 1 99 ? -1.884 -3.908 -25.844 1.00 54.66 99 ASP A C 1
ATOM 770 O O . ASP A 1 99 ? -1.904 -5.136 -25.752 1.00 54.66 99 ASP A O 1
ATOM 774 N N . LYS A 1 100 ? -2.820 -3.151 -25.236 1.00 51.97 100 LYS A N 1
ATOM 775 C CA . LYS A 1 100 ? -3.857 -3.632 -24.279 1.00 51.97 100 LYS A CA 1
ATOM 776 C C . LYS A 1 100 ? -4.692 -4.842 -24.758 1.00 51.97 100 LYS A C 1
ATOM 778 O O . LYS A 1 100 ? -5.454 -5.398 -23.973 1.00 51.97 100 LYS A O 1
ATOM 783 N N . ARG A 1 101 ? -4.614 -5.221 -26.038 1.00 51.47 101 ARG A N 1
ATOM 784 C CA . ARG A 1 101 ? -5.463 -6.228 -26.700 1.00 51.47 101 ARG A CA 1
ATOM 785 C C . ARG A 1 101 ? -4.759 -7.544 -27.034 1.00 51.47 101 ARG A C 1
ATOM 787 O O . ARG A 1 101 ? -5.423 -8.459 -27.513 1.00 51.47 101 ARG A O 1
ATOM 794 N N . LYS A 1 102 ? -3.448 -7.669 -26.818 1.00 47.84 102 LYS A N 1
ATOM 795 C CA . LYS A 1 102 ? -2.687 -8.849 -27.250 1.00 47.84 102 LYS A CA 1
ATOM 796 C C . LYS A 1 102 ? -1.933 -9.462 -26.083 1.00 47.84 102 LYS A C 1
ATOM 798 O O . LYS A 1 102 ? -0.771 -9.163 -25.920 1.00 47.84 102 LYS A O 1
ATOM 803 N N . PHE A 1 103 ? -2.600 -10.308 -25.299 1.00 52.12 103 PHE A N 1
ATOM 804 C CA . PHE A 1 103 ? -2.098 -11.623 -24.867 1.00 52.12 103 PHE A CA 1
ATOM 805 C C . PHE A 1 103 ? -3.221 -12.360 -24.123 1.00 52.12 103 PHE A C 1
ATOM 807 O O . PHE A 1 103 ? -3.588 -12.019 -23.006 1.00 52.12 103 PHE A O 1
ATOM 814 N N . SER A 1 104 ? -3.732 -13.424 -24.741 1.00 42.28 104 SER A N 1
ATOM 815 C CA . SER A 1 104 ? -4.535 -14.476 -24.104 1.00 42.28 104 SER A CA 1
ATOM 816 C C . SER A 1 104 ? -3.662 -15.568 -23.459 1.00 42.28 104 SER A C 1
ATOM 818 O O . SER A 1 104 ? -4.171 -16.600 -23.029 1.00 42.28 104 SER A O 1
ATOM 820 N N . ARG A 1 105 ? -2.337 -15.368 -23.391 1.00 44.66 105 ARG A N 1
ATOM 821 C CA . ARG A 1 105 ? -1.381 -16.308 -22.791 1.00 44.66 105 ARG A CA 1
ATOM 822 C C . ARG A 1 105 ? -0.277 -15.557 -22.052 1.00 44.66 105 ARG A C 1
ATOM 824 O O . ARG A 1 105 ? 0.745 -15.212 -22.634 1.00 44.66 105 ARG A O 1
ATOM 831 N N . LEU A 1 106 ? -0.498 -15.333 -20.760 1.00 50.12 106 LEU A N 1
ATOM 832 C CA . LEU A 1 106 ? 0.569 -15.041 -19.807 1.00 50.12 106 LEU A CA 1
ATOM 833 C C . LEU A 1 106 ? 1.455 -16.287 -19.691 1.00 50.12 106 LEU A C 1
ATOM 835 O O . LEU A 1 106 ? 0.994 -17.341 -19.253 1.00 50.12 106 LEU A O 1
ATOM 839 N N . VAL A 1 107 ? 2.723 -16.183 -20.087 1.00 49.09 107 VAL A N 1
ATOM 840 C CA . VAL A 1 107 ? 3.737 -17.174 -19.711 1.00 49.09 107 VAL A CA 1
ATOM 841 C C . VAL A 1 107 ? 4.288 -16.737 -18.361 1.00 49.09 107 VAL A C 1
ATOM 843 O O . VAL A 1 107 ? 5.213 -15.935 -18.293 1.00 49.09 107 VAL A O 1
ATOM 846 N N . ALA A 1 108 ? 3.688 -17.233 -17.280 1.00 46.34 108 ALA A N 1
ATOM 847 C CA . ALA A 1 108 ? 4.266 -17.089 -15.952 1.00 46.34 108 ALA A CA 1
ATOM 848 C C . ALA A 1 108 ? 5.439 -18.083 -15.817 1.00 46.34 108 ALA A C 1
ATOM 850 O O . ALA A 1 108 ? 5.231 -19.293 -15.976 1.00 46.34 108 ALA A O 1
ATOM 851 N N . PRO A 1 109 ? 6.674 -17.628 -15.539 1.00 41.59 109 PRO A N 1
ATOM 852 C CA . PRO A 1 109 ? 7.750 -18.540 -15.185 1.00 41.59 109 PRO A CA 1
ATOM 853 C C . PRO A 1 109 ? 7.388 -19.287 -13.892 1.00 41.59 109 PRO A C 1
ATOM 855 O O . PRO A 1 109 ? 6.940 -18.685 -12.917 1.00 41.59 109 PRO A O 1
ATOM 858 N N . ARG A 1 110 ? 7.611 -20.611 -13.863 1.00 49.12 110 ARG A N 1
ATOM 859 C CA . ARG A 1 110 ? 7.278 -21.500 -12.724 1.00 49.12 110 ARG A CA 1
ATOM 860 C C . ARG A 1 110 ? 7.923 -21.097 -11.388 1.00 49.12 110 ARG A C 1
ATOM 862 O O . ARG A 1 110 ? 7.511 -21.595 -10.349 1.00 49.12 110 ARG A O 1
ATOM 869 N N . THR A 1 111 ? 8.909 -20.205 -11.404 1.00 47.31 111 THR A N 1
ATOM 870 C CA . THR A 1 111 ? 9.598 -19.687 -10.216 1.00 47.31 111 THR A CA 1
ATOM 871 C C . THR A 1 111 ? 8.812 -18.614 -9.453 1.00 47.31 111 THR A C 1
ATOM 873 O O . THR A 1 111 ? 9.206 -18.282 -8.343 1.00 47.31 111 THR A O 1
ATOM 876 N N . HIS A 1 112 ? 7.696 -18.107 -9.993 1.00 43.53 112 HIS A N 1
ATOM 877 C CA . HIS A 1 112 ? 6.836 -17.100 -9.347 1.00 43.53 112 HIS A CA 1
ATOM 878 C C . HIS A 1 112 ? 5.630 -17.693 -8.598 1.00 43.53 112 HIS A C 1
ATOM 880 O O . HIS A 1 112 ? 4.638 -17.007 -8.372 1.00 43.53 112 HIS A O 1
ATOM 886 N N . GLN A 1 113 ? 5.703 -18.947 -8.136 1.00 43.19 113 GLN A N 1
ATOM 887 C CA . GLN A 1 113 ? 4.876 -19.352 -6.994 1.00 43.19 113 GLN A CA 1
ATOM 888 C C . GLN A 1 113 ? 5.442 -18.684 -5.735 1.00 43.19 113 GLN A C 1
ATOM 890 O O . GLN A 1 113 ? 6.051 -19.332 -4.886 1.00 43.19 113 GLN A O 1
ATOM 895 N N . ILE A 1 114 ? 5.280 -17.364 -5.639 1.00 46.88 114 ILE A N 1
ATOM 896 C CA . ILE A 1 114 ? 5.449 -16.649 -4.383 1.00 46.88 114 ILE A CA 1
ATOM 897 C C . ILE A 1 114 ? 4.313 -17.172 -3.513 1.00 46.88 114 ILE A C 1
ATOM 899 O O . ILE A 1 114 ? 3.143 -16.856 -3.721 1.00 46.88 114 ILE A O 1
ATOM 903 N N . ALA A 1 115 ? 4.640 -18.092 -2.605 1.00 48.97 115 ALA A N 1
ATOM 904 C CA . ALA A 1 115 ? 3.691 -18.516 -1.595 1.00 48.97 115 ALA A CA 1
ATOM 905 C C . ALA A 1 115 ? 3.181 -17.239 -0.906 1.00 48.97 115 ALA A C 1
ATOM 907 O O . ALA A 1 115 ? 4.016 -16.421 -0.509 1.00 48.97 115 ALA A O 1
ATOM 908 N N . PRO A 1 116 ? 1.855 -17.037 -0.780 1.00 47.25 116 PRO A N 1
ATOM 909 C CA . PRO A 1 116 ? 1.321 -15.839 -0.147 1.00 47.25 116 PRO A CA 1
ATOM 910 C C . PRO A 1 116 ? 1.998 -15.697 1.209 1.00 47.25 116 PRO A C 1
ATOM 912 O O . PRO A 1 116 ? 1.972 -16.654 1.991 1.00 47.25 116 PRO A O 1
ATOM 915 N N . ILE A 1 117 ? 2.643 -14.550 1.453 1.00 54.81 117 ILE A N 1
ATOM 916 C CA . ILE A 1 117 ? 3.434 -14.317 2.664 1.00 54.81 117 ILE A CA 1
ATOM 917 C C . ILE A 1 117 ? 2.546 -14.725 3.851 1.00 54.81 117 ILE A C 1
ATOM 919 O O . ILE A 1 117 ? 1.497 -14.108 4.061 1.00 54.81 117 ILE A O 1
ATOM 923 N N . PRO A 1 118 ? 2.893 -15.770 4.629 1.00 59.09 118 PRO A N 1
ATOM 924 C CA . PRO A 1 118 ? 1.997 -16.324 5.650 1.00 59.09 118 PRO A CA 1
ATOM 925 C C . PRO A 1 118 ? 1.497 -15.273 6.654 1.00 59.09 118 PRO A C 1
ATOM 927 O O . PRO A 1 118 ? 0.391 -15.391 7.186 1.00 59.09 118 PRO A O 1
ATOM 930 N N . LYS A 1 119 ? 2.286 -14.206 6.852 1.00 60.31 119 LYS A N 1
ATOM 931 C CA . LYS A 1 119 ? 1.942 -13.022 7.646 1.00 60.31 119 LYS A CA 1
ATOM 932 C C . LYS A 1 119 ? 0.765 -12.216 7.089 1.00 60.31 119 LYS A C 1
ATOM 934 O O . LYS A 1 119 ? -0.104 -11.874 7.881 1.00 60.31 119 LYS A O 1
ATOM 939 N N . LEU A 1 120 ? 0.676 -11.962 5.779 1.00 61.12 120 LEU A N 1
ATOM 940 C CA . LEU A 1 120 ? -0.444 -11.216 5.174 1.00 61.12 120 LEU A CA 1
ATOM 941 C C . LEU A 1 120 ? -1.775 -11.934 5.421 1.00 61.12 120 LEU A C 1
ATOM 943 O O . LEU A 1 120 ? -2.742 -11.338 5.900 1.00 61.12 120 LEU A O 1
ATOM 947 N N . ARG A 1 121 ? -1.792 -13.259 5.221 1.00 60.38 121 ARG A N 1
ATOM 948 C CA . ARG A 1 121 ? -2.933 -14.097 5.616 1.00 60.38 121 ARG A CA 1
ATOM 949 C C . ARG A 1 121 ? -3.203 -13.988 7.114 1.00 60.38 121 ARG A C 1
ATOM 951 O O . ARG A 1 121 ? -4.338 -13.771 7.513 1.00 60.38 121 ARG A O 1
ATOM 958 N N . GLN A 1 122 ? -2.193 -14.108 7.966 1.00 65.19 122 GLN A N 1
ATOM 959 C CA . GLN A 1 122 ? -2.398 -14.035 9.413 1.00 65.19 122 GLN A CA 1
ATOM 960 C C . GLN A 1 122 ? -2.980 -12.686 9.876 1.00 65.19 122 GLN A C 1
ATOM 962 O O . GLN A 1 122 ? -3.832 -12.681 10.768 1.00 65.19 122 GLN A O 1
ATOM 967 N N . ILE A 1 123 ? -2.562 -11.577 9.263 1.00 67.69 123 ILE A N 1
ATOM 968 C CA . ILE A 1 123 ? -3.049 -10.220 9.540 1.00 67.69 123 ILE A CA 1
ATOM 969 C C . ILE A 1 123 ? -4.509 -10.079 9.114 1.00 67.69 123 ILE A C 1
ATOM 971 O O . ILE A 1 123 ? -5.338 -9.717 9.946 1.00 67.69 123 ILE A O 1
ATOM 975 N N . LEU A 1 124 ? -4.865 -10.487 7.891 1.00 63.81 124 LEU A N 1
ATOM 976 C CA . LEU A 1 124 ? -6.260 -10.500 7.431 1.00 63.81 124 LEU A CA 1
ATOM 977 C C . LEU A 1 124 ? -7.161 -11.324 8.364 1.00 63.81 124 LEU A C 1
ATOM 979 O O . LEU A 1 124 ? -8.257 -10.904 8.728 1.00 63.81 124 LEU A O 1
ATOM 983 N N . TRP A 1 125 ? -6.682 -12.484 8.815 1.00 65.25 125 TRP A N 1
ATOM 984 C CA . TRP A 1 125 ? -7.447 -13.373 9.693 1.00 65.25 125 TRP A CA 1
ATOM 985 C C . TRP A 1 125 ? -7.619 -12.827 11.115 1.00 65.25 125 TRP A C 1
ATOM 987 O O . TRP A 1 125 ? -8.589 -13.183 11.791 1.00 65.25 125 TRP A O 1
ATOM 997 N N . ARG A 1 126 ? -6.678 -12.002 11.589 1.00 66.06 126 ARG A N 1
ATOM 998 C CA . ARG A 1 126 ? -6.748 -11.328 12.893 1.00 66.06 126 ARG A CA 1
ATOM 999 C C . ARG A 1 126 ? -7.602 -10.062 12.817 1.00 66.06 126 ARG A C 1
ATOM 1001 O O . ARG A 1 126 ? -8.511 -9.923 13.630 1.00 66.06 126 ARG A O 1
ATOM 1008 N N . GLY A 1 127 ? -7.369 -9.209 11.821 1.00 59.75 127 GLY A N 1
ATOM 1009 C CA . GLY A 1 127 ? -8.046 -7.921 11.654 1.00 59.75 127 GLY A CA 1
ATOM 1010 C C . GLY A 1 127 ? -9.520 -8.025 11.252 1.00 59.75 127 GLY A C 1
ATOM 1011 O O . GLY A 1 127 ? -10.334 -7.220 11.695 1.00 59.75 127 GLY A O 1
ATOM 1012 N N . LEU A 1 128 ? -9.906 -9.052 10.487 1.00 61.91 128 LEU A N 1
ATOM 1013 C CA . LEU A 1 128 ? -11.307 -9.269 10.093 1.00 61.91 128 LEU A CA 1
ATOM 1014 C C . LEU A 1 128 ? -12.114 -10.093 11.115 1.00 61.91 128 LEU A C 1
ATOM 1016 O O . LEU A 1 128 ? -13.285 -10.379 10.889 1.00 61.91 128 LEU A O 1
ATOM 1020 N N . GLY A 1 129 ? -11.514 -10.533 12.230 1.00 57.03 129 GLY A N 1
ATOM 1021 C CA . GLY A 1 129 ? -12.224 -11.298 13.269 1.00 57.03 129 GLY A CA 1
ATOM 1022 C C . GLY A 1 129 ? -12.768 -12.671 12.826 1.00 57.03 129 GLY A C 1
ATOM 1023 O O . GLY A 1 129 ? -13.506 -13.319 13.574 1.00 57.03 129 GLY A O 1
ATOM 1024 N N . ILE A 1 130 ? -12.380 -13.163 11.642 1.00 54.94 130 ILE A N 1
ATOM 1025 C CA . ILE A 1 130 ? -12.962 -14.349 10.981 1.00 54.94 130 ILE A CA 1
ATOM 1026 C C . ILE A 1 130 ? -12.806 -15.635 11.817 1.00 54.94 130 ILE A C 1
ATOM 1028 O O . ILE A 1 130 ? -13.608 -16.563 11.700 1.00 54.94 130 ILE A O 1
ATOM 1032 N N . ARG A 1 131 ? -11.847 -15.689 12.754 1.00 49.66 131 ARG A N 1
ATOM 1033 C CA . ARG A 1 131 ? -11.699 -16.828 13.682 1.00 49.66 131 ARG A CA 1
ATOM 1034 C C . ARG A 1 131 ? -12.946 -17.096 14.537 1.00 49.66 131 ARG A C 1
ATOM 1036 O O . ARG A 1 131 ? -13.193 -18.257 14.858 1.00 49.66 131 ARG A O 1
ATOM 1043 N N . LYS A 1 132 ? -13.729 -16.070 14.904 1.00 50.59 132 LYS A N 1
ATOM 1044 C CA . LYS A 1 132 ? -14.993 -16.266 15.643 1.00 50.59 132 LYS A CA 1
ATOM 1045 C C . LYS A 1 132 ? -16.128 -16.727 14.721 1.00 50.59 132 LYS A C 1
ATOM 1047 O O . LYS A 1 132 ? -16.848 -17.645 15.097 1.00 50.59 132 LYS A O 1
ATOM 1052 N N . ALA A 1 133 ? -16.225 -16.167 13.514 1.00 50.91 133 ALA A N 1
ATOM 1053 C CA . ALA A 1 133 ? -17.269 -16.508 12.543 1.00 50.91 133 ALA A CA 1
ATOM 1054 C C . ALA A 1 133 ? -17.152 -17.951 12.015 1.00 50.91 133 ALA A C 1
ATOM 1056 O O . ALA A 1 133 ? -18.150 -18.650 11.878 1.00 50.91 133 ALA A O 1
ATOM 1057 N N . ILE A 1 134 ? -15.931 -18.449 11.788 1.00 51.38 134 ILE A N 1
ATOM 1058 C CA . ILE A 1 134 ? -15.732 -19.843 11.358 1.00 51.38 134 ILE A CA 1
ATOM 1059 C C . ILE A 1 134 ? -16.006 -20.823 12.513 1.00 51.38 134 ILE A C 1
ATOM 1061 O O . ILE A 1 134 ? -16.591 -21.880 12.291 1.00 51.38 134 ILE A O 1
ATOM 1065 N N . ARG A 1 135 ? -15.657 -20.481 13.765 1.00 45.91 135 ARG A N 1
ATOM 1066 C CA . ARG A 1 135 ? -16.005 -21.328 14.923 1.00 45.91 135 ARG A CA 1
ATOM 1067 C C . ARG A 1 135 ? -17.513 -21.423 15.153 1.00 45.91 135 ARG A C 1
ATOM 1069 O O . ARG A 1 135 ? -17.969 -22.515 15.475 1.00 45.91 135 ARG A O 1
ATOM 1076 N N . SER A 1 136 ? -18.279 -20.345 14.963 1.00 46.66 136 SER A N 1
ATOM 1077 C CA . SER A 1 136 ? -19.743 -20.413 15.084 1.00 46.66 136 SER A CA 1
ATOM 1078 C C . SER A 1 136 ? -20.381 -21.210 13.941 1.00 46.66 136 SER A C 1
ATOM 1080 O O . SER A 1 136 ? -21.291 -21.995 14.195 1.00 46.66 136 SER A O 1
ATOM 1082 N N . LEU A 1 137 ? -19.854 -21.108 12.715 1.00 44.00 137 LEU A N 1
ATOM 1083 C CA . LEU A 1 137 ? -20.317 -21.903 11.568 1.00 44.00 137 LEU A CA 1
ATOM 1084 C C . LEU A 1 137 ? -20.048 -23.410 11.735 1.00 44.00 137 LEU A C 1
ATOM 1086 O O . LEU A 1 137 ? -20.899 -24.221 11.384 1.00 44.00 137 LEU A O 1
ATOM 1090 N N . PHE A 1 138 ? -18.921 -23.804 12.339 1.00 47.50 138 PHE A N 1
ATOM 1091 C CA . PHE A 1 138 ? -18.615 -25.220 12.609 1.00 47.50 138 PHE A CA 1
ATOM 1092 C C . PHE A 1 138 ? -19.226 -25.773 13.908 1.00 47.50 138 PHE A C 1
ATOM 1094 O O . PHE A 1 138 ? -19.312 -26.991 14.061 1.00 47.50 138 PHE A O 1
ATOM 1101 N N . GLN A 1 139 ? -19.663 -24.922 14.842 1.00 46.38 139 GLN A N 1
ATOM 1102 C CA . GLN A 1 139 ? -20.429 -25.353 16.021 1.00 46.38 139 GLN A CA 1
ATOM 1103 C C . GLN A 1 139 ? -21.934 -25.451 15.738 1.00 46.38 139 GLN A C 1
ATOM 1105 O O . GLN A 1 139 ? -22.590 -26.319 16.305 1.00 46.38 139 GLN A O 1
ATOM 1110 N N . SER A 1 140 ? -22.475 -24.646 14.815 1.00 44.97 140 SER A N 1
ATOM 1111 C CA . SER A 1 140 ? -23.895 -24.717 14.438 1.00 44.97 140 SER A CA 1
ATOM 1112 C C . SER A 1 140 ? -24.248 -25.944 13.585 1.00 44.97 140 SER A C 1
ATOM 1114 O O . SER A 1 140 ? -25.418 -26.291 13.491 1.00 44.97 140 SER A O 1
ATOM 1116 N N . GLY A 1 141 ? -23.260 -26.617 12.984 1.00 39.34 141 GLY A N 1
ATOM 1117 C CA . GLY A 1 141 ? -23.454 -27.819 12.160 1.00 39.34 141 GLY A CA 1
ATOM 1118 C C . GLY A 1 141 ? -23.351 -29.156 12.906 1.00 39.34 141 GLY A C 1
ATOM 1119 O O . GLY A 1 141 ? -23.297 -30.193 12.256 1.00 39.34 141 GLY A O 1
ATOM 1120 N N . LYS A 1 142 ? -23.262 -29.155 14.246 1.00 45.78 142 LYS A N 1
ATOM 1121 C CA . LYS A 1 1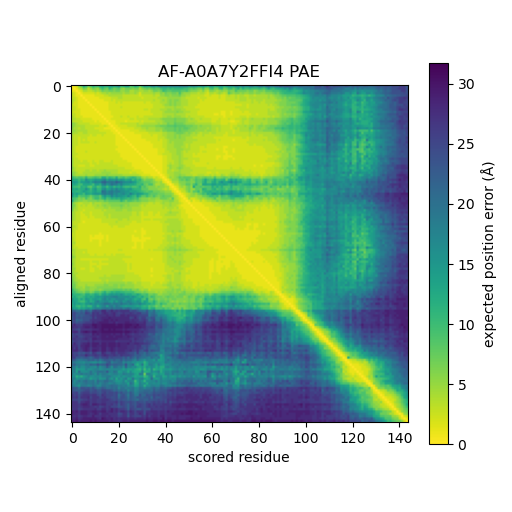42 ? -23.208 -30.385 15.067 1.00 45.78 142 LYS A CA 1
ATOM 1122 C C . LYS A 1 142 ? -24.464 -30.655 15.910 1.00 45.78 142 LYS A C 1
ATOM 1124 O O . LYS A 1 142 ? -24.482 -31.654 16.617 1.00 45.78 142 LYS A O 1
ATOM 1129 N N . ASN A 1 143 ? -25.496 -29.810 15.811 1.00 46.31 143 ASN A N 1
ATOM 1130 C CA . ASN A 1 143 ? -26.771 -29.960 16.530 1.00 46.31 143 ASN A CA 1
ATOM 1131 C C . ASN A 1 143 ? -27.984 -30.001 15.574 1.00 46.31 143 ASN A C 1
ATOM 1133 O O . ASN A 1 143 ? -29.014 -29.381 15.840 1.00 46.31 143 ASN A O 1
ATOM 1137 N N . SER A 1 144 ? -27.874 -30.691 14.440 1.00 39.78 144 SER A N 1
ATOM 1138 C CA . SER A 1 144 ? -29.021 -31.029 13.584 1.00 39.78 144 SER A CA 1
ATOM 1139 C C . SER A 1 144 ? -28.912 -32.467 13.120 1.00 39.78 144 SER A C 1
ATOM 1141 O O . SER A 1 144 ? -27.775 -32.868 12.786 1.00 39.78 144 SER A O 1
#

Foldseek 3Di:
DQDQALVSLVVCLVCVVVDDLVVLLVLLVVLLVLLVCLLLLVLVQELVVVVSLVRLVSCLVSSCSSCVSSVNNVSSVSSVVSSVVSVPDDDPPVSHCNDPPDDPDDPDDPVPPPPPPVVSVVCNCVSVVVVVVVVVVVVVVPPD

Radius of gyration: 18.24 Å; Cα contacts (8 Å, |Δi|>4): 96; chains: 1; bounding box: 44×44×44 Å

Solvent-accessible surface area (backbone atoms only — not comparable to full-atom values): 8599 Å² total; per-residue (Å²): 129,86,72,90,46,59,69,51,44,50,55,48,62,76,44,49,93,74,55,52,74,68,54,52,51,50,49,52,51,49,49,50,51,54,43,50,48,47,70,71,44,57,45,57,53,32,65,52,25,65,63,46,47,50,53,50,58,64,40,40,64,52,43,29,53,49,24,42,75,74,72,39,50,68,56,22,54,48,43,52,54,39,53,56,51,57,74,68,58,81,70,57,71,93,62,32,35,85,49,100,85,75,74,99,66,84,84,74,64,85,85,69,73,69,70,75,58,68,60,61,57,51,47,54,46,58,75,67,50,45,68,59,59,53,52,51,58,64,56,65,68,74,80,120

pLDDT: mean 74.0, std 18.39, range [39.34, 96.44]

Sequence (144 aa):
TLPWNEQTAADLIARFDELDQTTYQTILLRVVDHIDHLLDGGLMYSAHSGARLEEAQVMLEPTVTLAEKLGYPELGVEARALTESSARMKVPPPLQNQDKRKFSRLVAPRTHQIAPIPKLRQILWRGLGIRKAIRSLFQSGKNS

Secondary structure (DSSP, 8-state):
----SHHHHHHHHHTGGG--HHHHHHHHHHHHHHHHHHHTTTTTTSTTHHHHHHHHHHHHHHHHHHHHHTT-HHHHHHHHHHHHHHHH----TTTS---TT--S-----GGG-----HHHHHHHHHHT-HHHHHHHHHHTTS--